Protein AF-A0A845ZBP8-F1 (afdb_monomer_lite)

Sequence (110 aa):
DLSTQRLIAWEGNKAVYAVIVSTGKSSTPTRLGTFRVQTKYRTTRMTGPGYDVPDVPYTMYYDGGMAIHGAYWHNMFGTPVSHGCTNVAVNHAKWLFDWASVGTPVVVHE

Secondary structure (DSSP, 8-state):
-TTTTEEEEEETTEEEEEEE-B-B-TTSPPPPEEEE--EEEEEEEEEETTEEEEEEEEEEEEETTEEEEE--S---TTS--BSSSEEE-HHHHHHHHHHPPTT-EEEE--

pLDDT: mean 97.22, std 2.44, range [86.94, 98.81]

Radius of gyration: 12.63 Å; chains: 1; bounding box: 33×25×29 Å

Foldseek 3Di:
DVVQQKDFDDDPPDTPDMFFWAFADPVQGADADKWWQADWDQFAWDDDVPDTDHTWGLWTDTDPRATETEDPPDDPGRYHDDNRHIYGHHVVSVVCSVPGDGGHMDGGDD

Structure (mmCIF, N/CA/C/O backbone):
data_AF-A0A845ZBP8-F1
#
_entry.id   AF-A0A845ZBP8-F1
#
loop_
_atom_site.group_PDB
_atom_site.id
_atom_site.type_symbol
_atom_site.label_atom_id
_atom_site.label_alt_id
_atom_site.label_comp_id
_atom_site.label_asym_id
_atom_site.label_entity_id
_atom_site.label_seq_id
_atom_site.pdbx_PDB_ins_code
_atom_site.Cartn_x
_atom_site.Cartn_y
_atom_site.Cartn_z
_atom_site.occupancy
_atom_site.B_iso_or_equiv
_atom_site.auth_seq_id
_atom_site.auth_comp_id
_atom_site.auth_asym_id
_atom_site.auth_atom_id
_atom_site.pdbx_PDB_model_num
ATOM 1 N N . ASP A 1 1 ? -0.052 2.881 10.793 1.00 94.06 1 ASP A N 1
ATOM 2 C CA . ASP A 1 1 ? 0.914 3.273 11.824 1.00 94.06 1 ASP A CA 1
ATOM 3 C C . ASP A 1 1 ? 2.327 3.003 11.314 1.00 94.06 1 ASP A C 1
ATOM 5 O O . ASP A 1 1 ? 2.703 1.850 11.088 1.00 94.06 1 ASP A O 1
ATOM 9 N N . LEU A 1 2 ? 3.068 4.080 11.050 1.00 96.38 2 LEU A N 1
ATOM 10 C CA . LEU A 1 2 ? 4.451 4.021 10.590 1.00 96.38 2 LEU A CA 1
ATOM 11 C C . LEU A 1 2 ? 5.435 3.718 11.728 1.00 96.38 2 LEU A C 1
ATOM 13 O O . LEU A 1 2 ? 6.437 3.053 11.459 1.00 96.38 2 LEU A O 1
ATOM 17 N N . SER A 1 3 ? 5.163 4.139 12.969 1.00 96.06 3 SER A N 1
ATOM 18 C CA . SER A 1 3 ? 6.075 3.926 14.101 1.00 96.06 3 SER A CA 1
ATOM 19 C C . SER A 1 3 ? 6.168 2.452 14.488 1.00 96.06 3 SER A C 1
ATOM 21 O O . SER A 1 3 ? 7.244 1.961 14.830 1.00 96.06 3 SER A O 1
ATOM 23 N N . THR A 1 4 ? 5.067 1.711 14.340 1.00 97.62 4 THR A N 1
ATOM 24 C CA . THR A 1 4 ? 5.017 0.270 14.625 1.00 97.62 4 THR A CA 1
ATOM 25 C C . THR A 1 4 ? 5.093 -0.614 13.382 1.00 97.62 4 THR A C 1
ATOM 27 O O . THR A 1 4 ? 5.071 -1.840 13.508 1.00 97.62 4 THR A O 1
ATOM 30 N N . GLN A 1 5 ? 5.196 -0.022 12.183 1.00 98.56 5 GLN A N 1
ATOM 31 C CA . GLN A 1 5 ? 5.171 -0.732 10.897 1.00 98.56 5 GLN A CA 1
ATOM 32 C C . GLN A 1 5 ? 3.973 -1.688 10.791 1.00 98.56 5 GLN A C 1
ATOM 34 O O . GLN A 1 5 ? 4.100 -2.866 10.438 1.00 98.56 5 GLN A O 1
ATOM 39 N N . ARG A 1 6 ? 2.778 -1.163 11.087 1.00 98.50 6 ARG A N 1
ATOM 40 C CA . ARG A 1 6 ? 1.521 -1.917 11.066 1.00 98.50 6 ARG A CA 1
ATOM 41 C C . ARG A 1 6 ? 0.467 -1.277 10.178 1.00 98.50 6 ARG A C 1
ATOM 43 O O . ARG A 1 6 ? 0.230 -0.064 10.198 1.00 98.50 6 ARG A O 1
ATOM 50 N N . LEU A 1 7 ? -0.236 -2.148 9.463 1.00 98.69 7 LEU A N 1
ATOM 51 C CA . LEU A 1 7 ? -1.480 -1.841 8.771 1.00 98.69 7 LEU A CA 1
ATOM 52 C C . LEU A 1 7 ? -2.596 -2.635 9.437 1.00 98.69 7 LEU A C 1
ATOM 54 O O . LEU A 1 7 ? -2.497 -3.853 9.588 1.00 98.69 7 LEU A O 1
ATOM 58 N N . ILE A 1 8 ? -3.653 -1.928 9.827 1.00 98.69 8 ILE A N 1
ATOM 59 C CA . ILE A 1 8 ? -4.855 -2.514 10.416 1.00 98.69 8 ILE A CA 1
ATOM 60 C C . ILE A 1 8 ? -6.034 -2.173 9.505 1.00 98.69 8 ILE A C 1
ATOM 62 O O . ILE A 1 8 ? -6.234 -1.010 9.154 1.00 98.69 8 ILE A O 1
ATOM 66 N N . ALA A 1 9 ? -6.795 -3.192 9.114 1.00 98.56 9 ALA A N 1
ATOM 67 C CA . ALA A 1 9 ? -8.058 -3.044 8.409 1.00 98.56 9 ALA A CA 1
ATOM 68 C C . ALA A 1 9 ? -9.202 -2.952 9.425 1.00 98.56 9 ALA A C 1
ATOM 70 O O . ALA A 1 9 ? -9.286 -3.768 10.350 1.00 98.56 9 ALA A O 1
ATOM 71 N N . TRP A 1 10 ? -10.084 -1.973 9.236 1.00 98.56 10 TRP A N 1
ATOM 72 C CA . TRP A 1 10 ? -11.186 -1.667 10.145 1.00 98.56 10 TRP A CA 1
ATOM 73 C C . TRP A 1 10 ? -12.532 -1.733 9.426 1.00 98.56 10 TRP A C 1
ATOM 75 O O . TRP A 1 10 ? -12.690 -1.167 8.346 1.00 98.56 10 TRP A O 1
ATOM 85 N N . GLU A 1 11 ? -13.513 -2.360 10.069 1.00 97.62 11 GLU A N 1
ATOM 86 C CA . GLU A 1 11 ? -14.931 -2.268 9.716 1.00 97.62 11 GLU A CA 1
ATOM 87 C C . GLU A 1 11 ? -15.660 -1.510 10.826 1.00 97.62 11 GLU A C 1
ATOM 89 O O . GLU A 1 11 ? -15.859 -2.019 11.934 1.00 97.62 11 GLU A O 1
ATOM 94 N N . GLY A 1 12 ? -15.997 -0.247 10.554 1.00 95.75 12 GLY A N 1
ATOM 95 C CA . GLY A 1 12 ? -16.433 0.676 11.599 1.00 95.75 12 GLY A CA 1
ATOM 96 C C . GLY A 1 12 ? -15.370 0.778 12.696 1.00 95.75 12 GLY A C 1
ATOM 97 O O . GLY A 1 12 ? -14.228 1.137 12.423 1.00 95.75 12 GLY A O 1
ATOM 98 N N . ASN A 1 13 ? -15.736 0.401 13.923 1.00 96.19 13 ASN A N 1
ATOM 99 C CA . ASN A 1 13 ? -14.850 0.446 15.092 1.00 96.19 13 ASN A CA 1
ATOM 100 C C . ASN A 1 13 ? -14.200 -0.909 15.423 1.00 96.19 13 ASN A C 1
ATOM 102 O O . ASN A 1 13 ? -13.610 -1.062 16.492 1.00 96.19 13 ASN A O 1
ATOM 106 N N . LYS A 1 14 ? -14.327 -1.914 14.549 1.00 98.12 14 LYS A N 1
ATOM 107 C CA . LYS A 1 14 ? -13.769 -3.251 14.766 1.00 98.12 14 LYS A CA 1
ATOM 108 C C . LYS A 1 14 ? -12.568 -3.486 13.856 1.00 98.12 14 LYS A C 1
ATOM 110 O O . LYS A 1 14 ? -12.697 -3.440 12.635 1.00 98.12 14 LYS A O 1
ATOM 115 N N . ALA A 1 15 ? -11.420 -3.806 14.447 1.00 98.00 15 ALA A N 1
ATOM 116 C CA . ALA A 1 15 ? -10.277 -4.311 13.696 1.00 98.00 15 ALA A CA 1
ATOM 117 C C . ALA A 1 15 ? -10.595 -5.724 13.179 1.00 98.00 15 ALA A C 1
ATOM 119 O O . A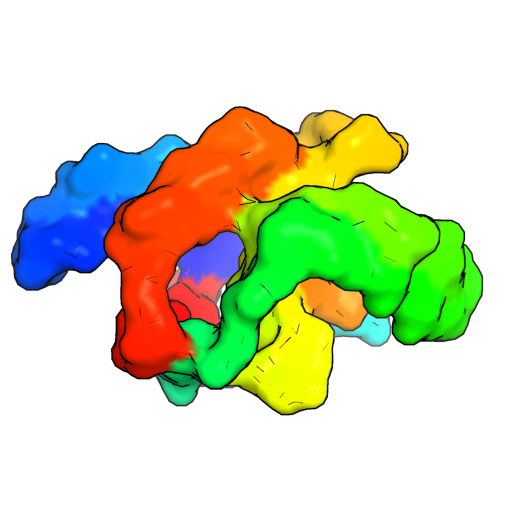LA A 1 15 ? -10.920 -6.619 13.963 1.00 98.00 15 ALA A O 1
ATOM 120 N N . VAL A 1 16 ? -10.517 -5.917 11.863 1.00 98.56 16 VAL A N 1
ATOM 121 C CA . VAL A 1 16 ? -10.814 -7.200 11.199 1.00 98.56 16 VAL A CA 1
ATOM 122 C C . VAL A 1 16 ? -9.563 -7.890 10.666 1.00 98.56 16 VAL A C 1
ATOM 124 O O . VAL A 1 16 ? -9.575 -9.098 10.442 1.00 98.56 16 VAL A O 1
ATOM 127 N N . TYR A 1 17 ? -8.469 -7.145 10.498 1.00 98.56 17 TYR A N 1
ATOM 128 C CA . TYR A 1 17 ? -7.191 -7.683 10.046 1.00 98.56 17 TYR A CA 1
ATOM 129 C C . TYR A 1 17 ? -6.037 -6.790 10.486 1.00 98.56 17 TYR A C 1
ATOM 131 O O . TYR A 1 17 ? -6.185 -5.571 10.537 1.00 98.56 17 TYR A O 1
ATOM 139 N N . ALA A 1 18 ? -4.881 -7.380 10.770 1.00 98.25 18 ALA A N 1
ATOM 140 C CA . ALA A 1 18 ? -3.671 -6.643 11.104 1.00 98.25 18 ALA A CA 1
ATOM 141 C C . ALA A 1 18 ? -2.451 -7.372 10.548 1.00 98.25 18 ALA A C 1
ATOM 143 O O . ALA A 1 18 ? -2.350 -8.594 10.660 1.00 98.25 18 ALA A O 1
ATOM 144 N N . VAL A 1 19 ? -1.531 -6.619 9.950 1.00 98.44 19 VAL A N 1
ATOM 145 C CA . VAL A 1 19 ? -0.319 -7.161 9.328 1.00 98.44 19 VAL A CA 1
ATOM 146 C C . VAL A 1 19 ? 0.878 -6.262 9.588 1.00 98.44 19 VAL A C 1
ATOM 148 O O . VAL A 1 19 ? 0.745 -5.042 9.725 1.00 98.44 19 VAL A O 1
ATOM 151 N N . ILE A 1 20 ? 2.055 -6.883 9.632 1.00 98.50 20 ILE A N 1
ATOM 152 C CA . ILE A 1 20 ? 3.327 -6.167 9.621 1.00 98.50 20 ILE A CA 1
ATOM 153 C C . ILE A 1 20 ? 3.597 -5.720 8.182 1.00 98.50 20 ILE A C 1
ATOM 155 O O . ILE A 1 20 ? 3.421 -6.496 7.239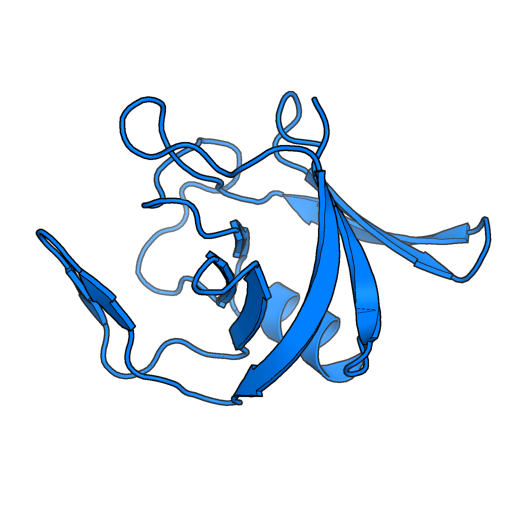 1.00 98.50 20 ILE A O 1
ATOM 159 N N . VAL A 1 21 ? 4.012 -4.469 8.016 1.00 98.69 21 VAL A N 1
ATOM 160 C CA . VAL A 1 21 ? 4.314 -3.870 6.713 1.00 98.69 21 VAL A CA 1
ATOM 161 C C . VAL A 1 21 ? 5.774 -3.445 6.625 1.00 98.69 21 VAL A C 1
ATOM 163 O O . VAL A 1 21 ? 6.496 -3.434 7.616 1.00 98.69 21 VAL A O 1
ATOM 166 N N . SER A 1 22 ? 6.214 -3.086 5.428 1.00 98.56 22 SER A N 1
ATOM 167 C CA . SER A 1 22 ? 7.447 -2.336 5.216 1.00 98.56 22 SER A CA 1
ATOM 168 C C . SER A 1 22 ? 7.121 -1.082 4.410 1.00 98.56 22 SER A C 1
ATOM 170 O O . SER A 1 22 ? 6.675 -1.167 3.264 1.00 98.56 22 SER A O 1
ATOM 172 N N . THR A 1 23 ? 7.266 0.088 5.030 1.00 98.44 23 THR A N 1
ATOM 173 C CA . THR A 1 23 ? 6.951 1.381 4.402 1.00 98.44 23 THR A CA 1
ATOM 174 C C . THR A 1 23 ? 8.185 2.041 3.788 1.00 98.44 23 THR A C 1
ATOM 176 O O . THR A 1 23 ? 9.258 1.439 3.706 1.00 98.44 23 THR A O 1
ATOM 179 N N . GLY A 1 24 ? 8.033 3.284 3.329 1.00 97.62 24 GLY A N 1
ATOM 180 C CA . GLY A 1 24 ? 9.112 4.069 2.744 1.00 97.62 24 GLY A CA 1
ATOM 181 C C . GLY A 1 24 ? 10.257 4.310 3.723 1.00 97.62 24 GLY A C 1
ATOM 182 O O . GLY A 1 24 ? 10.020 4.728 4.856 1.00 97.62 24 GLY A O 1
ATOM 183 N N . LYS A 1 25 ? 11.493 4.061 3.280 1.00 96.81 25 LYS A N 1
ATOM 184 C CA . LYS A 1 25 ? 12.719 4.418 4.019 1.00 96.81 25 LYS A CA 1
ATOM 185 C C . LYS A 1 25 ? 12.879 5.939 4.133 1.00 96.81 25 LYS A C 1
ATOM 187 O O . LYS A 1 25 ? 12.249 6.688 3.394 1.00 96.81 25 LYS A O 1
ATOM 192 N N . SER A 1 26 ? 13.785 6.397 4.996 1.00 96.19 26 SER A N 1
ATOM 193 C CA . SER A 1 26 ? 14.002 7.829 5.269 1.00 96.19 26 SER A CA 1
ATOM 194 C C . SER A 1 26 ? 14.270 8.687 4.025 1.00 96.19 26 SER A C 1
ATOM 196 O O . SER A 1 26 ? 13.823 9.827 3.970 1.00 96.19 26 SER A O 1
ATOM 198 N N . SER A 1 27 ? 14.956 8.151 3.010 1.00 95.88 27 SER A N 1
ATOM 199 C CA . SER A 1 27 ? 15.233 8.874 1.759 1.00 95.88 27 SER A CA 1
ATOM 200 C C . SER A 1 27 ? 14.054 8.934 0.781 1.00 95.88 27 SER A C 1
ATOM 202 O O . SER A 1 27 ? 14.084 9.723 -0.159 1.00 95.88 27 SER A O 1
ATOM 204 N N . THR A 1 28 ? 13.015 8.127 0.996 1.00 95.31 28 THR A N 1
ATOM 205 C CA . THR A 1 28 ? 11.788 8.064 0.184 1.00 95.31 28 THR A CA 1
ATOM 206 C C . THR A 1 28 ? 10.602 7.682 1.078 1.00 95.31 28 THR A C 1
ATOM 208 O O . THR A 1 28 ? 10.103 6.553 0.990 1.00 95.31 28 THR A O 1
ATOM 211 N N . PRO A 1 29 ? 10.192 8.578 1.994 1.00 96.88 29 PRO A N 1
ATOM 212 C CA . PRO A 1 29 ? 9.253 8.249 3.060 1.00 96.88 29 PRO A CA 1
ATOM 213 C C . PRO A 1 29 ? 7.829 8.051 2.535 1.00 96.88 29 PRO A C 1
ATOM 215 O O . PRO A 1 29 ? 7.420 8.655 1.543 1.00 96.88 29 PRO A O 1
ATOM 218 N N . THR A 1 30 ? 7.045 7.228 3.235 1.00 97.94 30 THR A N 1
ATOM 219 C CA . THR A 1 30 ? 5.591 7.166 3.026 1.00 97.94 30 THR A CA 1
ATOM 220 C C . THR A 1 30 ? 4.946 8.437 3.579 1.00 97.94 30 THR A C 1
ATOM 222 O O . THR A 1 30 ? 5.237 8.836 4.704 1.00 97.94 30 THR A O 1
ATOM 225 N N . ARG A 1 31 ? 4.080 9.089 2.795 1.00 97.75 31 ARG A N 1
ATOM 226 C CA . ARG A 1 31 ? 3.458 10.360 3.184 1.00 97.75 31 ARG A CA 1
ATOM 227 C C . ARG A 1 31 ? 2.394 10.139 4.256 1.00 97.75 31 ARG A C 1
ATOM 229 O O . ARG A 1 31 ? 1.547 9.261 4.116 1.00 97.75 31 ARG A O 1
ATOM 236 N N . LEU A 1 32 ? 2.429 10.967 5.300 1.00 98.06 32 LEU A N 1
ATOM 237 C CA . LEU A 1 32 ? 1.358 11.049 6.292 1.00 98.06 32 LEU A CA 1
ATOM 238 C C . LEU A 1 32 ? 0.116 11.693 5.670 1.00 98.06 32 LEU A C 1
ATOM 240 O O . LEU A 1 32 ? 0.229 12.579 4.821 1.00 98.06 32 LEU A O 1
ATOM 244 N N . GLY A 1 33 ? -1.066 11.278 6.116 1.00 98.06 33 GLY A N 1
ATOM 245 C CA . GLY A 1 33 ? -2.317 11.876 5.671 1.00 98.06 33 GLY A CA 1
ATOM 246 C C . GLY A 1 33 ? -3.489 10.910 5.633 1.00 98.06 33 GLY A C 1
ATOM 247 O O . GLY A 1 33 ? -3.392 9.733 5.981 1.00 98.06 33 GLY A O 1
ATOM 248 N N . THR A 1 34 ? -4.626 11.443 5.194 1.00 98.44 34 THR A N 1
ATOM 249 C CA . THR A 1 34 ? -5.824 10.657 4.904 1.00 98.44 34 THR A CA 1
ATOM 250 C C . THR A 1 34 ? -6.034 10.618 3.403 1.00 98.44 34 THR A C 1
ATOM 252 O O . THR A 1 34 ? -6.206 11.645 2.751 1.00 98.44 34 THR A O 1
ATOM 255 N N . PHE A 1 35 ? -6.051 9.406 2.877 1.00 98.44 35 PHE A N 1
ATOM 256 C CA . PHE A 1 35 ? -6.179 9.095 1.468 1.00 98.44 35 PHE A CA 1
ATOM 257 C C . PHE A 1 35 ? -7.350 8.140 1.250 1.00 98.44 35 PHE A C 1
ATOM 259 O O . PHE A 1 35 ? -8.079 7.780 2.181 1.00 98.44 35 PHE A O 1
ATOM 266 N N . ARG A 1 36 ? -7.535 7.696 0.008 1.00 98.62 36 ARG A N 1
ATOM 267 C CA . ARG A 1 36 ? -8.513 6.664 -0.346 1.00 98.62 36 ARG A CA 1
AT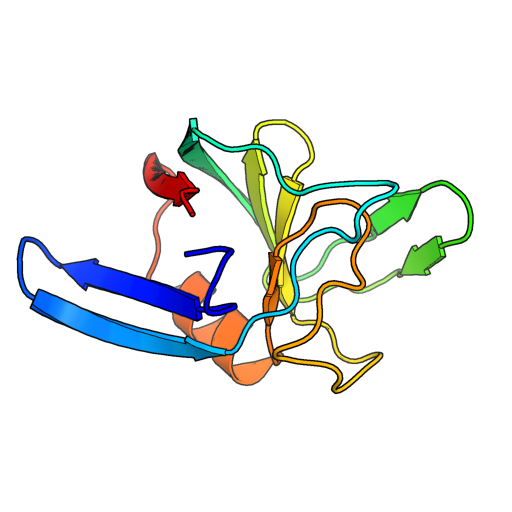OM 268 C C . ARG A 1 36 ? -7.923 5.766 -1.412 1.00 98.62 36 ARG A C 1
ATOM 270 O O . ARG A 1 36 ? -7.194 6.259 -2.259 1.00 98.62 36 ARG A O 1
ATOM 277 N N . VAL A 1 37 ? -8.275 4.485 -1.422 1.00 98.69 37 VAL A N 1
ATOM 278 C CA . VAL A 1 37 ? -7.939 3.598 -2.544 1.00 98.69 37 VAL A CA 1
ATOM 279 C C . VAL A 1 37 ? -8.521 4.188 -3.832 1.00 98.69 37 VAL A C 1
ATOM 281 O O . VAL A 1 37 ? -9.731 4.350 -3.951 1.00 98.69 37 VAL A O 1
ATOM 284 N N . GLN A 1 38 ? -7.658 4.526 -4.782 1.00 98.50 38 GLN A N 1
ATOM 285 C CA . GLN A 1 38 ? -7.986 5.170 -6.054 1.00 98.50 38 GLN A CA 1
ATOM 286 C C . GLN A 1 38 ? -8.194 4.130 -7.153 1.00 98.50 38 GLN A C 1
ATOM 288 O O . GLN A 1 38 ? -9.181 4.173 -7.880 1.00 98.50 38 GLN A O 1
ATOM 293 N N . THR A 1 39 ? -7.265 3.181 -7.271 1.00 98.31 39 THR A N 1
ATOM 294 C CA . THR A 1 39 ? -7.286 2.131 -8.296 1.00 98.31 39 THR A CA 1
ATOM 295 C C . THR A 1 39 ? -6.711 0.831 -7.753 1.00 98.31 39 THR A C 1
ATOM 297 O O . THR A 1 39 ? -5.968 0.820 -6.767 1.00 98.31 39 THR A O 1
ATOM 300 N N . LYS A 1 40 ? -7.082 -0.281 -8.396 1.00 98.56 40 LYS A N 1
ATOM 301 C CA . LYS A 1 40 ? -6.710 -1.634 -7.986 1.00 98.56 40 LYS A CA 1
ATOM 302 C C . LYS A 1 40 ? -6.290 -2.463 -9.197 1.00 98.56 40 LYS A C 1
ATOM 304 O O . LYS A 1 40 ? -7.048 -2.558 -10.158 1.00 98.56 40 LYS A O 1
ATOM 309 N N . TYR A 1 41 ? -5.138 -3.122 -9.111 1.00 98.44 41 TYR A N 1
ATOM 310 C CA . TYR A 1 41 ? -4.627 -4.029 -10.140 1.00 98.44 41 TYR A CA 1
ATOM 311 C C . TYR A 1 41 ? -4.231 -5.368 -9.522 1.00 98.44 41 TYR A C 1
ATOM 313 O O . TYR A 1 41 ? -3.517 -5.408 -8.522 1.00 98.44 41 TYR A O 1
ATOM 321 N N . ARG A 1 42 ? -4.677 -6.483 -10.118 1.00 98.31 42 ARG A N 1
ATOM 322 C CA . ARG A 1 42 ? -4.240 -7.821 -9.673 1.00 98.31 42 ARG A CA 1
ATOM 323 C C . ARG A 1 42 ? -2.739 -8.013 -9.870 1.00 98.31 42 ARG A C 1
ATOM 325 O O . ARG A 1 42 ? -2.103 -8.619 -9.016 1.00 98.31 42 ARG A O 1
ATOM 332 N N . THR A 1 43 ? -2.211 -7.456 -10.953 1.00 98.06 43 THR A N 1
ATOM 333 C CA . THR A 1 43 ? -0.792 -7.438 -11.295 1.00 98.06 43 THR A CA 1
ATOM 334 C C . THR A 1 43 ? -0.497 -6.123 -12.006 1.00 98.06 43 THR A C 1
ATOM 336 O O . THR A 1 43 ? -1.279 -5.713 -12.865 1.00 98.06 43 THR A O 1
ATOM 339 N N . THR A 1 44 ? 0.600 -5.459 -11.656 1.00 97.19 44 THR A N 1
ATOM 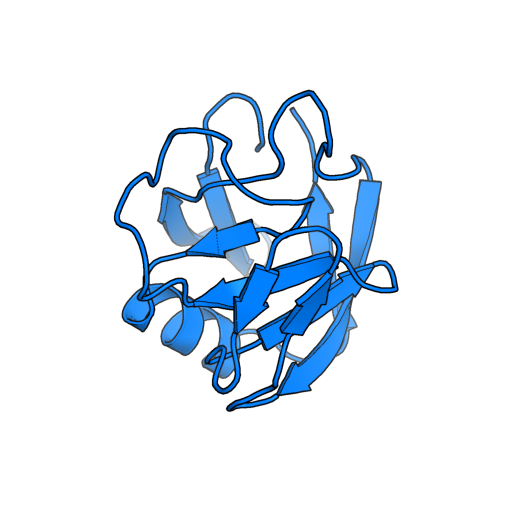340 C CA . THR A 1 44 ? 1.076 -4.256 -12.350 1.00 97.19 44 THR A CA 1
ATOM 341 C C . THR A 1 44 ? 2.600 -4.205 -12.368 1.00 97.19 44 THR A C 1
ATOM 343 O O . THR A 1 44 ? 3.251 -4.696 -11.447 1.00 97.19 44 THR A O 1
ATOM 346 N N . ARG A 1 45 ? 3.174 -3.569 -13.388 1.00 96.62 45 ARG A N 1
ATOM 347 C CA . ARG A 1 45 ? 4.601 -3.242 -13.407 1.00 96.62 45 ARG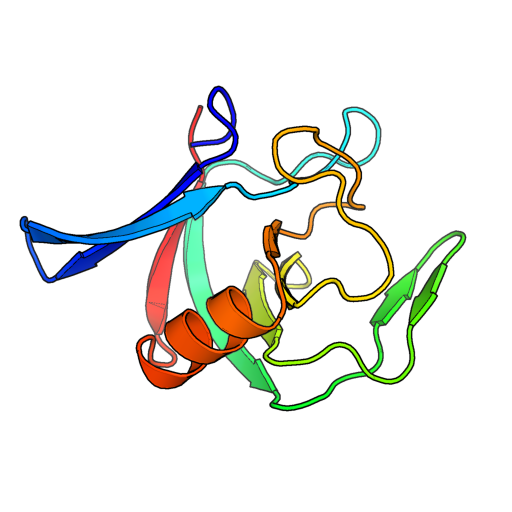 A CA 1
ATOM 348 C C . ARG A 1 45 ? 4.829 -1.951 -12.632 1.00 96.62 45 ARG A C 1
ATOM 350 O O . ARG A 1 45 ? 4.134 -0.965 -12.865 1.00 96.62 45 ARG A O 1
ATOM 357 N N . MET A 1 46 ? 5.802 -1.943 -11.730 1.00 95.69 46 MET A N 1
ATOM 358 C CA . MET A 1 46 ? 6.231 -0.744 -11.011 1.00 95.69 46 MET A CA 1
ATOM 359 C C . MET A 1 46 ? 7.687 -0.436 -11.326 1.00 95.69 46 MET A C 1
ATOM 361 O O . MET A 1 46 ? 8.561 -1.281 -11.150 1.00 95.69 46 MET A O 1
ATOM 365 N N . THR A 1 47 ? 7.942 0.800 -11.741 1.00 93.56 47 THR A N 1
ATOM 366 C CA . THR A 1 47 ? 9.271 1.280 -12.127 1.00 93.56 47 THR A CA 1
ATOM 367 C C . THR A 1 47 ? 9.604 2.569 -11.399 1.00 93.56 47 THR A C 1
ATOM 369 O O . THR A 1 47 ? 8.755 3.454 -11.279 1.00 93.56 47 THR A O 1
ATOM 372 N N . GLY A 1 48 ? 10.857 2.718 -10.991 1.00 88.31 48 GLY A N 1
ATOM 373 C CA . GLY A 1 48 ? 11.377 3.958 -10.438 1.00 88.31 48 GLY A CA 1
ATOM 374 C C . GLY A 1 48 ? 12.903 3.950 -10.384 1.00 88.31 48 GLY A C 1
ATOM 375 O O . GLY A 1 48 ? 13.542 3.025 -10.889 1.00 88.31 48 GLY A O 1
ATOM 376 N N . PRO A 1 49 ? 13.520 4.978 -9.785 1.00 86.94 49 PRO A N 1
ATOM 377 C CA . PRO A 1 49 ? 14.971 5.044 -9.676 1.00 86.94 49 PRO A CA 1
ATOM 378 C C . PRO A 1 49 ? 15.531 3.809 -8.954 1.00 86.94 49 PRO A C 1
ATOM 380 O O . PRO A 1 49 ? 15.263 3.592 -7.774 1.00 86.94 49 PRO A O 1
ATOM 383 N N . GLY A 1 50 ? 16.295 2.986 -9.676 1.00 87.44 50 GLY A N 1
ATOM 384 C CA . GLY A 1 50 ? 16.940 1.793 -9.125 1.00 87.44 50 GLY A CA 1
ATOM 385 C C . GLY A 1 50 ? 16.033 0.575 -8.925 1.00 87.44 50 GLY A C 1
ATOM 386 O O . GLY A 1 50 ? 16.457 -0.366 -8.257 1.00 87.44 50 GLY A O 1
ATOM 387 N N . TYR A 1 51 ? 14.812 0.557 -9.475 1.00 90.44 51 TYR A N 1
ATOM 388 C CA . TYR A 1 51 ? 13.979 -0.647 -9.476 1.00 90.44 51 TYR A CA 1
ATOM 389 C C . TYR A 1 51 ? 13.043 -0.733 -10.685 1.00 90.44 51 TYR A C 1
ATOM 391 O O . TYR A 1 51 ? 12.517 0.264 -11.181 1.00 90.44 51 TYR A O 1
ATOM 399 N N . ASP A 1 52 ? 12.791 -1.965 -11.110 1.00 95.62 52 ASP A N 1
ATOM 400 C CA . ASP A 1 52 ? 11.823 -2.316 -12.139 1.00 95.62 52 ASP A CA 1
ATOM 401 C C . ASP A 1 52 ? 11.266 -3.698 -11.800 1.00 95.62 52 ASP A C 1
ATOM 403 O O . ASP A 1 52 ? 11.975 -4.702 -11.886 1.00 95.62 52 ASP A O 1
ATOM 407 N N . VAL A 1 53 ? 10.024 -3.733 -11.321 1.00 96.44 53 VAL A N 1
ATOM 408 C CA . VAL A 1 53 ? 9.357 -4.960 -10.881 1.00 96.44 53 VAL A CA 1
ATOM 409 C C . VAL A 1 53 ? 8.159 -5.207 -11.798 1.00 96.44 53 VAL A C 1
ATOM 411 O O . VAL A 1 53 ? 7.195 -4.439 -11.743 1.00 96.44 53 VAL A O 1
ATOM 414 N N . PRO A 1 54 ? 8.196 -6.235 -12.664 1.00 96.00 54 PRO A N 1
ATOM 415 C CA . PRO A 1 54 ? 7.243 -6.385 -13.766 1.00 96.00 54 PRO A CA 1
ATOM 416 C C . PRO A 1 54 ? 5.836 -6.816 -13.340 1.00 96.00 54 PRO A C 1
ATOM 418 O O . PRO A 1 54 ? 4.872 -6.553 -14.056 1.00 96.00 54 PRO A O 1
ATOM 421 N N . ASP A 1 55 ? 5.710 -7.483 -12.199 1.00 97.06 55 ASP A N 1
ATOM 422 C CA . ASP A 1 55 ? 4.548 -8.290 -11.832 1.00 97.06 55 ASP A CA 1
ATOM 423 C C . ASP A 1 55 ? 4.146 -8.105 -10.362 1.00 97.06 55 ASP A C 1
ATOM 425 O O . ASP A 1 55 ? 3.808 -9.057 -9.660 1.00 97.06 55 ASP A O 1
ATOM 429 N N . VAL A 1 56 ? 4.144 -6.860 -9.881 1.00 98.38 56 VAL A N 1
ATOM 430 C CA . VAL A 1 56 ? 3.732 -6.530 -8.513 1.00 98.38 56 VAL A CA 1
ATOM 431 C C . VAL A 1 56 ? 2.275 -6.961 -8.287 1.00 98.38 56 VAL A C 1
ATOM 433 O O . VAL A 1 56 ? 1.378 -6.458 -8.973 1.00 98.38 56 VAL A O 1
ATOM 436 N N . PRO A 1 57 ? 2.005 -7.879 -7.340 1.00 98.56 57 PRO A N 1
ATOM 437 C CA . PRO A 1 57 ? 0.674 -8.433 -7.158 1.00 98.56 57 PRO A CA 1
ATOM 438 C C . PRO A 1 57 ? -0.183 -7.597 -6.197 1.00 98.56 57 PRO A C 1
ATOM 440 O O . PRO A 1 57 ? 0.308 -7.025 -5.219 1.00 98.56 57 PRO A O 1
ATOM 443 N N . TYR A 1 58 ? -1.496 -7.613 -6.434 1.00 98.75 58 TYR A N 1
ATOM 444 C CA . TYR A 1 58 ? -2.537 -7.069 -5.552 1.00 98.75 58 TYR A CA 1
ATOM 445 C C . TYR A 1 58 ? -2.310 -5.605 -5.161 1.00 98.75 58 TYR A C 1
ATOM 447 O O . TYR A 1 58 ? -2.381 -5.227 -3.992 1.00 98.75 58 TYR A O 1
ATOM 455 N N . THR A 1 59 ? -2.018 -4.775 -6.154 1.00 98.69 59 THR A N 1
ATOM 456 C CA . THR A 1 59 ? -1.722 -3.360 -5.964 1.00 98.69 59 THR A CA 1
ATOM 457 C C . THR A 1 59 ? -2.988 -2.546 -5.748 1.00 98.69 59 THR A C 1
ATOM 459 O O . THR A 1 59 ? -3.934 -2.631 -6.531 1.00 98.69 59 THR A O 1
ATOM 462 N N . MET A 1 60 ? -2.967 -1.695 -4.726 1.00 98.81 60 MET A N 1
ATOM 463 C CA . MET A 1 60 ? -3.994 -0.700 -4.431 1.00 98.81 60 MET A CA 1
ATOM 464 C C . MET A 1 60 ? -3.342 0.675 -4.276 1.00 98.81 60 MET A C 1
ATOM 466 O O . MET A 1 60 ? -2.741 0.960 -3.239 1.00 98.81 60 MET A O 1
ATOM 470 N N . TYR A 1 61 ? -3.444 1.523 -5.300 1.00 98.50 61 TYR A N 1
ATOM 471 C CA . TYR A 1 61 ? -2.943 2.900 -5.239 1.00 98.50 61 TYR A CA 1
ATOM 472 C C . TYR A 1 61 ? -3.866 3.748 -4.376 1.00 98.50 61 TYR A C 1
ATOM 474 O O . TYR A 1 61 ? -5.084 3.638 -4.510 1.00 98.50 61 TYR A O 1
ATOM 482 N N . TYR A 1 62 ? -3.309 4.597 -3.515 1.00 98.50 62 TYR A N 1
ATOM 483 C CA . TYR A 1 62 ? -4.101 5.479 -2.653 1.00 98.50 62 TYR A CA 1
ATOM 484 C C . TYR A 1 62 ? -3.682 6.951 -2.703 1.00 98.50 62 TYR A C 1
ATOM 486 O O . TYR A 1 62 ? -4.463 7.815 -2.316 1.00 98.50 62 TYR A O 1
ATOM 494 N N . ASP A 1 63 ? -2.489 7.257 -3.212 1.00 96.88 63 ASP A N 1
ATOM 495 C CA . ASP A 1 63 ? -1.933 8.610 -3.167 1.00 96.88 63 ASP A CA 1
ATOM 496 C C . ASP A 1 63 ? -1.086 8.915 -4.415 1.00 96.88 63 ASP A C 1
ATOM 498 O O . ASP A 1 63 ? 0.134 9.074 -4.349 1.00 96.88 63 ASP A O 1
ATOM 502 N N . GLY A 1 64 ? -1.721 8.889 -5.596 1.00 87.88 64 GLY A N 1
ATOM 503 C CA . GLY A 1 64 ? -1.162 9.323 -6.892 1.00 87.88 64 GLY A CA 1
ATOM 504 C C . GLY A 1 64 ? -0.037 8.454 -7.478 1.00 87.88 64 GLY A C 1
ATOM 505 O O . GLY A 1 64 ? 0.205 8.484 -8.679 1.00 87.88 64 GLY A O 1
ATOM 506 N N . GLY A 1 65 ? 0.620 7.654 -6.645 1.00 89.44 65 GLY A N 1
ATOM 507 C CA . GLY A 1 65 ? 1.718 6.752 -6.988 1.00 89.44 65 GLY A CA 1
ATOM 508 C C . GLY A 1 65 ? 2.129 5.841 -5.827 1.00 89.44 65 GLY A C 1
ATOM 509 O O . GLY A 1 65 ? 2.708 4.786 -6.065 1.00 89.44 65 GLY A O 1
ATOM 510 N N . MET A 1 66 ? 1.771 6.183 -4.581 1.00 96.12 66 MET A N 1
ATOM 511 C CA . MET A 1 66 ? 1.932 5.271 -3.444 1.00 96.12 66 MET A CA 1
ATOM 512 C C . MET A 1 66 ? 0.815 4.232 -3.424 1.00 96.12 66 MET A C 1
ATOM 514 O O . MET A 1 66 ? -0.362 4.552 -3.636 1.00 96.12 66 MET A O 1
ATOM 518 N N . ALA A 1 67 ? 1.193 2.989 -3.143 1.00 98.25 67 ALA A N 1
ATOM 519 C CA . ALA A 1 67 ? 0.277 1.864 -3.121 1.00 98.25 67 ALA A CA 1
ATOM 520 C C . ALA A 1 67 ? 0.554 0.907 -1.965 1.00 98.25 67 ALA A C 1
ATOM 522 O O . ALA A 1 67 ? 1.687 0.777 -1.505 1.00 98.25 67 ALA A O 1
ATOM 523 N N . ILE A 1 68 ? -0.488 0.193 -1.545 1.00 98.81 68 ILE A N 1
ATOM 524 C CA . ILE A 1 68 ? -0.361 -1.055 -0.789 1.00 98.81 68 ILE A CA 1
ATOM 525 C C . ILE A 1 68 ? -0.235 -2.182 -1.815 1.00 98.81 68 ILE A C 1
ATOM 527 O O . ILE A 1 68 ? -1.048 -2.247 -2.739 1.00 98.81 68 ILE A O 1
ATOM 531 N N . HIS A 1 69 ? 0.765 -3.053 -1.693 1.00 98.75 69 HIS A N 1
ATOM 532 C CA . HIS A 1 69 ? 0.932 -4.175 -2.621 1.00 98.75 69 HIS A CA 1
ATOM 533 C C . HIS A 1 69 ? 1.752 -5.322 -2.026 1.00 98.75 69 HIS A C 1
ATOM 535 O O . HIS A 1 69 ? 2.456 -5.164 -1.024 1.00 98.75 69 HIS A O 1
ATOM 541 N N . GLY A 1 70 ? 1.689 -6.485 -2.678 1.00 98.62 70 GLY A N 1
ATOM 542 C CA . GLY A 1 70 ? 2.532 -7.622 -2.335 1.00 98.62 70 GLY A CA 1
ATOM 543 C C . GLY A 1 70 ? 3.985 -7.371 -2.732 1.00 98.62 70 GLY A C 1
ATOM 544 O O . GLY A 1 70 ? 4.255 -6.918 -3.842 1.00 98.62 70 GLY A O 1
ATOM 545 N N . ALA A 1 71 ? 4.922 -7.668 -1.838 1.00 98.19 71 ALA A N 1
ATOM 546 C CA . ALA A 1 71 ? 6.354 -7.636 -2.114 1.00 98.19 71 ALA A CA 1
ATOM 547 C C . ALA A 1 71 ? 6.920 -9.054 -1.999 1.00 98.19 71 ALA A C 1
ATOM 549 O O . ALA A 1 71 ? 7.181 -9.535 -0.901 1.00 98.19 71 ALA A O 1
ATOM 550 N N . TYR A 1 72 ? 7.073 -9.743 -3.132 1.00 96.94 72 TYR A N 1
ATOM 551 C CA . TYR A 1 72 ? 7.621 -11.107 -3.167 1.00 96.94 72 TYR A CA 1
ATOM 552 C C . TYR A 1 72 ? 9.157 -11.134 -3.122 1.00 96.94 72 TYR A C 1
ATOM 554 O O . TYR A 1 72 ? 9.752 -12.168 -2.836 1.00 96.94 72 TYR A O 1
ATOM 562 N N . TRP A 1 73 ? 9.804 -10.006 -3.425 1.00 96.12 73 TRP A N 1
ATOM 563 C CA . TRP A 1 73 ? 11.257 -9.895 -3.577 1.00 96.12 73 TRP A CA 1
ATOM 564 C C . TRP A 1 73 ? 12.011 -9.699 -2.255 1.00 96.12 73 TRP A C 1
ATOM 566 O O . TRP A 1 73 ? 13.239 -9.709 -2.249 1.00 96.12 73 TRP A O 1
ATOM 576 N N . HIS A 1 74 ? 11.316 -9.499 -1.131 1.00 96.19 74 HIS A N 1
ATOM 577 C CA . HIS A 1 74 ? 11.947 -9.398 0.185 1.00 96.19 74 HIS A CA 1
ATOM 578 C C . HIS A 1 74 ? 11.010 -9.824 1.318 1.00 96.19 74 HIS A C 1
ATOM 580 O O . HIS A 1 74 ? 9.792 -9.753 1.193 1.00 96.19 74 HIS A O 1
ATOM 586 N N . ASN A 1 75 ? 11.590 -10.101 2.489 1.00 96.38 75 ASN A N 1
ATOM 587 C CA . ASN A 1 75 ? 10.857 -10.431 3.720 1.00 96.38 75 ASN A CA 1
ATOM 588 C C . ASN A 1 75 ? 11.104 -9.434 4.873 1.00 96.38 75 ASN A C 1
ATOM 590 O O . ASN A 1 75 ? 10.845 -9.755 6.027 1.00 96.38 75 ASN A O 1
ATOM 594 N N . MET A 1 76 ? 11.601 -8.225 4.583 1.00 97.00 76 MET A N 1
ATOM 595 C CA . MET A 1 76 ? 11.960 -7.193 5.577 1.00 97.00 76 MET A CA 1
ATOM 596 C C . MET A 1 76 ? 10.743 -6.461 6.188 1.00 97.00 76 MET A C 1
ATOM 598 O O . MET A 1 76 ? 10.762 -5.247 6.385 1.00 97.00 76 MET A O 1
ATOM 602 N N . PHE A 1 77 ? 9.648 -7.176 6.453 1.00 97.81 77 PHE A N 1
ATOM 603 C CA . PHE A 1 77 ? 8.465 -6.604 7.098 1.00 97.81 77 PHE A CA 1
ATOM 604 C C . PHE A 1 77 ? 8.807 -6.197 8.537 1.00 97.81 77 PHE A C 1
ATOM 606 O O . PHE A 1 77 ? 9.431 -6.957 9.272 1.00 97.81 77 PHE A O 1
ATOM 613 N N . GLY A 1 78 ? 8.418 -4.986 8.929 1.00 97.75 78 GLY A N 1
ATOM 614 C CA . GLY A 1 78 ? 8.797 -4.362 10.197 1.00 97.75 78 GLY A CA 1
ATOM 615 C C . GLY A 1 78 ? 9.972 -3.394 10.064 1.00 97.75 78 GLY A C 1
ATOM 616 O O . GLY A 1 78 ? 10.313 -2.709 11.021 1.00 97.75 78 GLY A O 1
ATOM 617 N N . THR A 1 79 ? 10.589 -3.303 8.885 1.00 97.94 79 THR A N 1
ATOM 618 C CA . THR A 1 79 ? 11.655 -2.342 8.587 1.00 97.94 79 THR A CA 1
ATOM 619 C C . THR A 1 79 ? 11.253 -1.490 7.386 1.00 97.94 79 THR A C 1
ATOM 621 O O . THR A 1 79 ? 10.869 -2.059 6.366 1.00 97.94 79 THR A O 1
ATOM 624 N N . PRO A 1 80 ? 11.353 -0.152 7.438 1.00 97.88 80 PRO A N 1
ATOM 625 C CA . PRO A 1 80 ? 11.093 0.688 6.271 1.00 97.88 80 PRO A CA 1
ATOM 626 C C . PRO A 1 80 ? 12.167 0.494 5.189 1.00 97.88 80 PRO A C 1
ATOM 628 O O . PRO A 1 80 ? 13.331 0.834 5.398 1.00 97.88 80 PRO A O 1
ATOM 631 N N . VAL A 1 81 ? 11.794 -0.048 4.025 1.00 96.75 81 VAL A N 1
ATOM 632 C CA . VAL A 1 81 ? 12.737 -0.307 2.913 1.00 96.75 81 VAL A CA 1
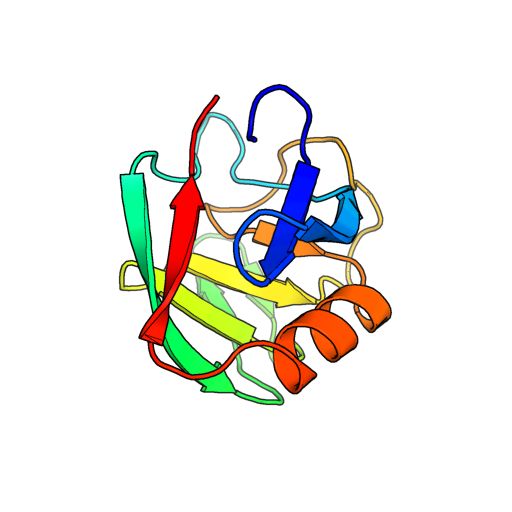ATOM 633 C C . VAL A 1 81 ? 12.245 0.185 1.553 1.00 96.75 81 VAL A C 1
ATOM 635 O O . VAL A 1 81 ? 13.023 0.227 0.598 1.00 96.75 81 VAL A O 1
ATOM 638 N N . SER A 1 82 ? 10.966 0.550 1.437 1.00 95.75 82 SER A N 1
ATOM 639 C CA . SER A 1 82 ? 10.348 0.859 0.148 1.00 95.75 82 SER A CA 1
ATOM 640 C C . SER A 1 82 ? 10.699 2.269 -0.350 1.00 95.75 82 SER A C 1
ATOM 642 O O . SER A 1 82 ? 11.298 3.080 0.364 1.00 95.75 82 SER A O 1
ATOM 644 N N . HIS A 1 83 ? 10.276 2.578 -1.580 1.00 95.50 83 HIS A N 1
ATOM 645 C CA . HIS A 1 83 ? 10.328 3.927 -2.155 1.00 95.50 83 HIS A CA 1
ATOM 646 C C . HIS A 1 83 ? 9.047 4.745 -1.907 1.00 95.50 83 HIS A C 1
ATOM 648 O O . HIS A 1 83 ? 8.680 5.594 -2.713 1.00 95.50 83 HIS A O 1
ATOM 654 N N . GLY A 1 84 ? 8.343 4.456 -0.810 1.00 95.88 84 GLY A N 1
ATOM 655 C CA . GLY A 1 84 ? 7.129 5.153 -0.387 1.00 95.88 84 GLY A CA 1
ATOM 656 C C . GLY A 1 84 ? 5.891 4.257 -0.334 1.00 95.88 84 GLY A C 1
ATOM 657 O O . GLY A 1 84 ? 4.981 4.527 0.448 1.00 95.88 84 GLY A O 1
ATOM 658 N N . CYS A 1 85 ? 5.868 3.162 -1.098 1.00 97.44 85 CYS A N 1
ATOM 659 C CA . CYS A 1 85 ? 4.801 2.163 -1.041 1.00 97.44 85 CYS A CA 1
ATOM 660 C C . CYS A 1 85 ? 4.720 1.456 0.321 1.00 97.44 85 CYS A C 1
ATOM 662 O O . CYS A 1 85 ? 5.664 1.440 1.112 1.00 97.44 85 CYS A O 1
ATOM 664 N N . THR A 1 86 ? 3.577 0.837 0.584 1.00 98.62 86 THR A N 1
ATOM 665 C CA . THR A 1 86 ? 3.336 0.006 1.761 1.00 98.62 86 THR A CA 1
ATOM 666 C C . THR A 1 86 ? 3.426 -1.460 1.346 1.00 98.62 86 THR A C 1
ATOM 668 O O . THR A 1 86 ? 2.463 -2.045 0.846 1.00 98.62 86 THR A O 1
ATOM 671 N N . ASN A 1 87 ? 4.601 -2.051 1.544 1.00 98.62 87 ASN A N 1
ATOM 672 C CA . ASN A 1 87 ? 4.875 -3.430 1.168 1.00 98.62 87 ASN A CA 1
ATOM 673 C C . ASN A 1 87 ? 4.282 -4.379 2.216 1.00 98.62 87 ASN A C 1
ATOM 675 O O . ASN A 1 87 ? 4.526 -4.229 3.415 1.00 98.62 87 ASN A O 1
ATOM 679 N N . VAL A 1 88 ? 3.555 -5.392 1.757 1.00 98.69 88 VAL A N 1
ATOM 680 C CA . VAL A 1 88 ? 3.033 -6.499 2.574 1.00 98.69 88 VAL A CA 1
ATOM 681 C C . VAL A 1 88 ? 3.401 -7.839 1.943 1.00 98.69 88 VAL A C 1
ATOM 683 O O . VAL A 1 88 ? 3.710 -7.908 0.752 1.00 98.69 88 VAL A O 1
ATOM 686 N N . ALA A 1 89 ? 3.358 -8.926 2.716 1.00 98.56 89 ALA A N 1
ATOM 687 C CA . ALA A 1 89 ? 3.484 -10.263 2.137 1.00 98.56 89 ALA A CA 1
ATOM 688 C C . ALA A 1 89 ? 2.333 -10.523 1.146 1.00 98.56 89 ALA A C 1
ATOM 690 O O . ALA A 1 89 ? 1.226 -10.005 1.308 1.00 98.56 89 ALA A O 1
ATOM 691 N N . VAL A 1 90 ? 2.579 -11.317 0.101 1.00 98.69 90 VAL A N 1
ATOM 692 C CA . VAL A 1 90 ? 1.640 -11.479 -1.028 1.00 98.69 90 VAL A CA 1
ATOM 693 C C . VAL A 1 90 ? 0.269 -12.012 -0.590 1.00 98.69 90 VAL A C 1
ATOM 695 O O . VAL A 1 90 ? -0.758 -11.568 -1.100 1.00 98.69 90 VAL A O 1
ATOM 698 N N . ASN A 1 91 ? 0.225 -12.918 0.388 1.00 98.56 91 ASN A N 1
ATOM 699 C CA . ASN A 1 91 ? -1.020 -13.428 0.970 1.00 98.56 91 ASN A CA 1
ATOM 700 C C . ASN A 1 91 ? -1.827 -12.323 1.679 1.00 98.56 91 ASN A C 1
ATOM 702 O O . ASN A 1 91 ? -3.042 -12.242 1.510 1.00 98.56 91 ASN A O 1
ATOM 706 N N . HIS A 1 92 ? -1.154 -11.447 2.428 1.00 98.75 92 HIS A N 1
ATOM 707 C CA . HIS A 1 92 ? -1.768 -10.295 3.084 1.00 98.75 92 HIS A CA 1
ATOM 708 C C . HIS A 1 92 ? -2.252 -9.262 2.065 1.00 98.75 92 HIS A C 1
ATOM 710 O O . HIS A 1 92 ? -3.360 -8.747 2.195 1.00 98.75 92 HIS A O 1
ATOM 716 N N . ALA A 1 93 ? -1.462 -9.014 1.017 1.00 98.81 93 ALA A N 1
ATOM 717 C CA . ALA A 1 93 ? -1.849 -8.154 -0.097 1.00 98.81 93 ALA A CA 1
ATOM 718 C C . ALA A 1 93 ? -3.136 -8.652 -0.757 1.00 98.81 93 ALA A C 1
ATOM 720 O O . ALA A 1 93 ? -4.058 -7.872 -0.967 1.00 98.81 93 ALA A O 1
ATOM 721 N N . LYS A 1 94 ? -3.222 -9.962 -1.020 1.00 98.81 94 LYS A N 1
ATOM 722 C CA . LYS A 1 94 ? -4.418 -10.592 -1.578 1.00 98.81 94 LYS A CA 1
ATOM 723 C C . LYS A 1 94 ? -5.635 -10.385 -0.683 1.00 98.81 94 LYS A C 1
ATOM 725 O O . LYS A 1 94 ? -6.677 -9.977 -1.180 1.00 98.81 94 LYS A O 1
ATOM 730 N N . TRP A 1 95 ? -5.501 -10.651 0.618 1.00 98.81 95 TRP A N 1
ATOM 731 C CA . TRP A 1 95 ? -6.605 -10.480 1.564 1.00 98.81 95 TRP A CA 1
ATOM 732 C C . TRP A 1 95 ? -7.111 -9.034 1.564 1.00 98.81 95 TRP A C 1
ATOM 734 O O . TRP A 1 95 ? -8.300 -8.794 1.375 1.00 98.81 95 TRP A O 1
ATOM 744 N N . LEU A 1 96 ? -6.195 -8.067 1.687 1.00 98.81 96 LEU A N 1
ATOM 745 C CA . LEU A 1 96 ? -6.522 -6.640 1.680 1.00 98.81 96 LEU A CA 1
ATOM 746 C C . LEU A 1 96 ? -7.149 -6.211 0.352 1.00 98.81 96 LEU A C 1
ATOM 748 O O . LEU A 1 96 ? -8.087 -5.421 0.344 1.00 98.81 96 LEU A O 1
ATOM 752 N N . PHE A 1 97 ? -6.650 -6.744 -0.761 1.00 98.81 97 PHE A N 1
ATOM 753 C CA . PHE A 1 97 ? -7.185 -6.483 -2.087 1.00 98.81 97 PHE A CA 1
ATOM 754 C C . PHE A 1 97 ? -8.593 -7.032 -2.254 1.00 98.81 97 PHE A C 1
ATOM 756 O O . PHE A 1 97 ? -9.424 -6.362 -2.849 1.00 98.81 97 PHE A O 1
ATOM 763 N N . ASP A 1 98 ? -8.892 -8.227 -1.763 1.00 98.69 98 ASP A N 1
ATOM 764 C CA . ASP A 1 98 ? -10.240 -8.782 -1.878 1.00 98.69 98 ASP A CA 1
ATOM 765 C C . ASP A 1 98 ? -11.223 -8.061 -0.935 1.00 98.69 98 ASP A C 1
ATOM 767 O O . ASP A 1 98 ? -12.382 -7.868 -1.295 1.00 98.69 98 ASP A O 1
ATOM 771 N N . TRP A 1 99 ? -10.751 -7.604 0.229 1.00 98.69 99 TRP A N 1
ATOM 772 C CA . TRP A 1 99 ? -11.555 -6.909 1.240 1.00 98.69 99 TRP A CA 1
ATOM 773 C C . TRP A 1 99 ? -11.841 -5.434 0.905 1.00 98.69 99 TRP A C 1
ATOM 775 O O . TRP A 1 99 ? -12.981 -4.979 0.996 1.00 98.69 99 TRP A O 1
ATOM 785 N N . ALA A 1 100 ? -10.825 -4.661 0.515 1.00 98.50 100 ALA A N 1
ATOM 786 C CA . ALA A 1 100 ? -10.968 -3.223 0.299 1.00 98.50 100 ALA A CA 1
ATOM 787 C C . ALA A 1 100 ? -11.625 -2.912 -1.053 1.00 98.50 100 ALA A C 1
ATOM 789 O O . ALA A 1 100 ? -11.280 -3.491 -2.084 1.00 98.50 100 ALA A O 1
ATOM 790 N N . SER A 1 101 ? -12.515 -1.923 -1.089 1.00 98.44 101 SER A N 1
ATOM 791 C CA . SER A 1 101 ? -13.087 -1.394 -2.332 1.00 98.44 101 SER A CA 1
ATOM 792 C C . SER A 1 101 ? -12.360 -0.123 -2.776 1.00 98.44 101 SER A C 1
ATOM 794 O O . SER A 1 101 ? -11.676 0.533 -1.988 1.00 98.44 101 SER A O 1
ATOM 796 N N . VAL A 1 102 ? -12.510 0.263 -4.048 1.00 98.62 102 VAL A N 1
ATOM 797 C CA . VAL A 1 102 ? -12.139 1.626 -4.465 1.00 98.62 102 VAL A CA 1
ATOM 798 C C . VAL A 1 102 ? -12.947 2.612 -3.623 1.00 98.62 102 VAL A C 1
ATOM 800 O O . VAL A 1 102 ? -14.144 2.433 -3.411 1.00 98.62 102 VAL A O 1
ATOM 803 N N . GLY A 1 103 ? -12.271 3.623 -3.090 1.00 98.44 103 GLY A N 1
ATOM 804 C CA . GLY A 1 103 ? -12.827 4.564 -2.135 1.00 98.44 103 GLY A CA 1
ATOM 805 C C . GLY A 1 103 ? -12.660 4.163 -0.668 1.00 98.44 103 GLY A C 1
ATOM 806 O O . GLY A 1 103 ? -12.995 4.991 0.174 1.00 98.44 103 GLY A O 1
ATOM 807 N N . THR A 1 104 ? -12.132 2.984 -0.317 1.00 98.69 104 THR A N 1
ATOM 808 C CA . THR A 1 104 ? -11.799 2.661 1.086 1.00 98.69 104 THR A CA 1
ATOM 809 C C . THR A 1 104 ? -10.774 3.672 1.628 1.00 98.69 104 THR A C 1
ATOM 811 O O . THR A 1 104 ? -9.750 3.885 0.971 1.00 98.69 104 THR A O 1
ATOM 814 N N . PRO A 1 105 ? -11.018 4.323 2.784 1.00 98.56 105 PRO A N 1
ATOM 815 C CA . PRO A 1 105 ? -10.058 5.248 3.382 1.00 98.56 105 PRO A CA 1
ATOM 816 C C . PRO A 1 105 ? -8.742 4.562 3.753 1.00 98.56 105 PRO A C 1
ATOM 818 O O . PRO A 1 105 ? -8.737 3.443 4.262 1.00 98.56 105 PRO A O 1
ATOM 821 N N . VAL A 1 106 ? -7.632 5.264 3.540 1.00 98.62 106 VAL A N 1
ATOM 822 C CA . VAL A 1 106 ? -6.294 4.853 3.977 1.00 98.62 106 VAL A CA 1
ATOM 823 C C . VAL A 1 106 ? -5.731 5.980 4.829 1.00 98.62 106 VAL A C 1
ATOM 825 O O . VAL A 1 106 ? -5.503 7.076 4.327 1.00 98.62 106 VAL A O 1
ATOM 828 N N . VAL A 1 107 ? -5.535 5.723 6.120 1.00 98.56 107 VAL A N 1
ATOM 829 C CA . VAL A 1 107 ? -4.982 6.706 7.058 1.00 98.56 107 VAL A CA 1
ATOM 830 C C . VAL A 1 107 ? -3.544 6.321 7.369 1.00 98.56 107 VAL A C 1
ATOM 832 O O . VAL A 1 107 ? -3.281 5.252 7.924 1.00 98.56 107 VAL A O 1
ATOM 835 N N . VAL A 1 108 ? -2.615 7.198 7.005 1.00 98.50 108 VAL A N 1
ATOM 836 C CA . VAL A 1 108 ? -1.193 7.058 7.304 1.00 98.50 108 VAL A CA 1
ATOM 837 C C . VAL A 1 108 ? -0.841 8.048 8.406 1.00 98.50 108 VAL A C 1
ATOM 839 O O . VAL A 1 108 ? -0.968 9.259 8.237 1.00 98.50 108 VAL A O 1
ATOM 842 N N . HIS A 1 109 ? -0.406 7.510 9.537 1.00 97.94 109 HIS A N 1
ATOM 843 C CA . HIS A 1 109 ? -0.028 8.247 10.736 1.00 97.94 109 HIS A CA 1
ATOM 844 C C . HIS A 1 109 ? 1.168 7.555 11.401 1.00 97.94 109 HIS A C 1
ATOM 846 O O . HIS A 1 109 ? 1.454 6.389 11.089 1.00 97.94 109 HIS A O 1
ATOM 852 N N . GLU A 1 110 ? 1.830 8.269 12.307 1.00 93.94 110 GLU A N 1
ATOM 853 C CA . GLU A 1 110 ? 2.848 7.733 13.220 1.00 93.94 110 GLU A CA 1
ATOM 854 C C . GLU A 1 110 ? 2.226 7.099 14.462 1.00 93.94 110 GLU A C 1
ATOM 856 O O . GLU A 1 110 ? 1.100 7.502 14.844 1.00 93.94 110 GLU A O 1
#

=== Feature glossary ===
The features interleaved in this record are:

— What the protein is —

Sequence gives the chain of amino acids in standard one-letter code (A=alanine, C=cysteine, …, Y=tyrosine), read N→C. It is the only feature that is directly encoded by the gene; all structural features are derived from the folded form of this sequence.

Database cross-references. InterPro integrates a dozen domain/family signature databases into unified entries with residue-range hits. GO terms attach function/process/location labels with evidence codes. CATH codes position the fold in a four-level structural taxonomy. Organism is the NCBI-taxonomy species name.

— Where its atoms are —

Atomic coordinates in PDBx/mmCIF format — the same representation the Protein Data Bank distributes. Each line of the _atom_site loop places one backbone atom in Cartesian space (units: ångströms, origin: arbitrary).

The six renders are orthographic views along the three Cartesian axes in both directions. Representation (cartoon, sticks, or surface) and color scheme (sequence-rainbow or by-chain) vary across proteins so the training set covers all the common visualization conventions.

— Local backbone conformation —

Eight-state secondary structure (DSSP): H is the canonical α-helix, G the tighter 3₁₀-helix, I the wider π-helix; E/B are β-structure, T and S are turns and bends, and '-' is everything else. DSSP derives these from the pattern of main-chain N–H···O=C hydrogen bonds, not from the sequence.

P-SEA three-state annotation labels each residue as helix, strand, or coil based purely on the geometry of the Cα trace. It serves as a fallback when the full backbone (and thus DSSP) is unavailable.

The φ/ψ torsion pair specifies the backbone conformation at each residue. φ rotates about the N–Cα bond, ψ about the Cα–C bond. Steric clashes forbid most of the (φ, ψ) plane — the allowed regions (α-helix basin, β-sheet basin, left-handed helix) are the Ramachandran-allowed regions.

— Global shape and packing —

The geometric summary reports three shape descriptors. Rg (radius of gyration) measures how spread out the Cα atoms are about their centre of mass; compact globular proteins have small Rg, elongated or unfolded ones large. Cα contacts (<8 Å, |i−j|>4) count long-range residue pairs in spatial proximity — high for tightly packed folds, near zero for rods or random coil. The bounding-box extents give the protein's footprint along x, y, z in Å.

Solvent-accessible surface area (SASA) is the area in Å² traced out by the centre of a 1.4 Å probe sphere (a water molecule) rolled over the protein's van der Waals surface (Shrake–Rupley / Lee–Richards construction). Buried residues have near-zero SASA; fully exposed residues can exceed 200 Å². The total SASA scales roughly with the number of surface residues.

The contact map is a binary N×N matrix image: pixel (i, j) is dark where Cα_i and Cα_j are within 8 Å and |i−j|>4. Because the |i−j|>4 filter removes local helical contacts, off-diagonal stripes parallel to the main diagonal indicate parallel β-sheets; stripes perpendicular to it indicate antiparallel β-sheets. The Ramachandran plot scatters every residue's (φ, ψ) pair against the sterically allowed regions. The PAE heatmap renders the predicted-aligned-error matrix.

— Structural neighborhood —

3Di is Foldseek's structural alphabet. Each residue is assigned one of twenty discrete states based on how its Cα sits relative to its spatial (not sequential) neighbors. Aligning 3Di strings finds structural homologs roughly as well as full 3D superposition, but orders of magnitude faster.

Nearest PDB neighbors are the top structural matches found by Foldseek when searching this structure against the entire Protein Data Bank. Each hit reports a TM-score (0 to 1; >0.5 almost always implies the same fold) and an E-value. These are *structural* homologs — they may share no detectable sequence similarity.

— Confidence and disorder —

For AlphaFold models, the B-factor field carries pLDDT — the model's own estimate of local accuracy on a 0–100 scale. Regions with pLDDT<50 should be treated as essentially unmodeled; they often correspond to intrinsically disordered segments.

Crystallographic B-factors measure how much each atom's electron density is smeared out, in Å². They rise in mobile loops and surface residues and fall in the buried interior. In AlphaFold models this column is repurposed to hold pLDDT instead.

Predicted aligned error is AlphaFold's pairwise confidence. Unlike pLDDT (per-residue), PAE is per-residue-pair and captures whether two parts of the structure are correctly placed relative to each other. Units are ångströms of expected positional error.